Protein AF-A0A6S4QVR0-F1 (afdb_monomer_lite)

Radius of gyration: 18.94 Å; chains: 1; bounding box: 49×41×34 Å

pLDDT: mean 88.07, std 12.62, range [51.78, 98.25]

Secondary structure (DSSP, 8-state):
-HHHHHHHHHHHGGG-----S-HHHHHHHHHHHHHHTTT-TT--PPPPPPPPPPPTT--SHHHHHHHHHHHHHT--

Sequence (76 aa):
MKTLLTLICLMTMLYMPVYGGDAFCRGYEKGYAAGACYGDYYCLAPIPPICPIPDIGERSYIDGYNRGFVEGLYSE

Structure (mmCIF, N/CA/C/O backbone):
data_AF-A0A6S4QVR0-F1
#
_entry.id   AF-A0A6S4QVR0-F1
#
loop_
_atom_site.group_PDB
_atom_site.id
_atom_site.type_symbol
_atom_site.label_atom_id
_atom_site.label_alt_id
_atom_site.label_comp_id
_atom_site.label_asym_id
_atom_site.label_entity_id
_atom_site.label_seq_id
_atom_site.pdbx_PDB_ins_code
_atom_site.Cartn_x
_atom_site.Cartn_y
_atom_site.Cartn_z
_atom_site.occupancy
_atom_site.B_iso_or_equiv
_atom_site.auth_seq_id
_atom_site.auth_comp_id
_atom_site.auth_asym_id
_atom_site.auth_atom_id
_atom_site.pdbx_PDB_model_num
ATOM 1 N N . MET A 1 1 ? 31.745 29.595 -19.815 1.00 65.31 1 MET A N 1
ATOM 2 C CA . MET A 1 1 ? 30.557 28.836 -20.284 1.00 65.31 1 MET A CA 1
ATOM 3 C C . MET A 1 1 ? 30.623 27.358 -19.919 1.00 65.31 1 MET A C 1
ATOM 5 O O . MET A 1 1 ? 29.677 26.879 -19.318 1.00 65.31 1 MET A O 1
ATOM 9 N N . LYS A 1 2 ? 31.727 26.647 -20.198 1.00 73.12 2 LYS A N 1
ATOM 10 C CA . LYS A 1 2 ? 31.877 25.217 -19.856 1.00 73.12 2 LYS A CA 1
ATOM 11 C C . LYS A 1 2 ? 31.702 24.928 -18.358 1.00 73.12 2 LYS A C 1
ATOM 13 O O . LYS A 1 2 ? 30.951 24.025 -18.024 1.00 73.12 2 LYS A O 1
ATOM 18 N N . THR A 1 3 ? 32.310 25.750 -17.495 1.00 71.75 3 THR A N 1
ATOM 19 C CA . THR A 1 3 ? 32.222 25.690 -16.019 1.00 71.75 3 THR A CA 1
ATOM 20 C C . THR A 1 3 ? 30.817 25.961 -15.475 1.00 71.75 3 THR A C 1
ATOM 22 O O . THR A 1 3 ? 30.366 25.286 -14.558 1.00 71.75 3 THR A O 1
ATOM 25 N N . LEU A 1 4 ? 30.091 26.908 -16.076 1.00 81.75 4 LEU A N 1
ATOM 26 C CA . LEU A 1 4 ? 28.693 27.193 -15.735 1.00 81.75 4 LEU A CA 1
ATOM 27 C C . LEU A 1 4 ? 27.781 26.018 -16.118 1.00 81.75 4 LEU A C 1
ATOM 29 O O . LEU A 1 4 ? 26.927 25.622 -15.335 1.00 81.75 4 LEU A O 1
ATOM 33 N N . LEU A 1 5 ? 28.012 25.417 -17.290 1.00 79.25 5 LEU A N 1
ATOM 34 C CA . LEU A 1 5 ? 27.290 24.221 -17.726 1.00 79.25 5 LEU A CA 1
ATOM 35 C C . LEU A 1 5 ? 27.555 23.024 -16.801 1.00 79.25 5 LEU A C 1
ATOM 37 O O . LEU A 1 5 ? 26.643 22.256 -16.514 1.00 79.25 5 LEU A O 1
ATOM 41 N N . THR A 1 6 ? 28.791 22.882 -16.307 1.00 82.25 6 THR A N 1
ATOM 42 C CA . THR A 1 6 ? 29.144 21.810 -15.360 1.00 82.25 6 THR A CA 1
ATOM 43 C C . THR A 1 6 ? 28.449 22.001 -14.014 1.00 82.25 6 THR A C 1
ATOM 45 O O . THR A 1 6 ? 27.941 21.033 -13.460 1.00 82.25 6 THR A O 1
ATOM 48 N N . LEU A 1 7 ? 28.358 23.241 -13.519 1.00 83.31 7 LEU A N 1
ATOM 49 C CA . LEU A 1 7 ? 27.658 23.565 -12.270 1.00 83.31 7 LEU A CA 1
ATOM 50 C C . LEU A 1 7 ? 26.144 23.333 -12.364 1.00 83.31 7 LEU A C 1
ATOM 52 O O . LEU A 1 7 ? 25.554 22.785 -11.436 1.00 83.31 7 LEU A O 1
ATOM 56 N N . ILE A 1 8 ? 25.524 23.686 -13.494 1.00 84.62 8 ILE A N 1
ATOM 57 C CA . ILE A 1 8 ? 24.096 23.427 -13.737 1.00 84.62 8 ILE A CA 1
ATOM 58 C C . ILE A 1 8 ? 23.814 21.916 -13.742 1.00 84.62 8 ILE A C 1
ATOM 60 O O . ILE A 1 8 ? 22.845 21.476 -13.135 1.00 84.62 8 ILE A O 1
ATOM 64 N N . CYS A 1 9 ? 24.689 21.116 -14.358 1.00 80.06 9 CYS A N 1
ATOM 65 C CA . CYS A 1 9 ? 24.539 19.659 -14.424 1.00 80.06 9 CYS A CA 1
ATOM 66 C C . CYS A 1 9 ? 24.724 18.967 -13.054 1.00 80.06 9 CYS A C 1
ATOM 68 O O . CYS A 1 9 ? 24.102 17.948 -12.773 1.00 80.06 9 CYS A O 1
ATOM 70 N N . LEU A 1 10 ? 25.563 19.530 -12.178 1.00 79.12 10 LEU A N 1
ATOM 71 C CA . LEU A 1 10 ? 25.754 19.041 -10.806 1.00 79.12 10 LEU A CA 1
ATOM 72 C C . LEU A 1 10 ? 24.556 19.361 -9.902 1.00 79.12 10 LEU A C 1
ATOM 74 O O . LEU A 1 10 ? 24.163 18.530 -9.087 1.00 79.12 10 LEU A O 1
ATOM 78 N N . MET A 1 11 ? 23.947 20.537 -10.072 1.00 78.12 11 MET A N 1
ATOM 79 C CA . MET A 1 11 ? 22.770 20.953 -9.302 1.00 78.12 11 MET A CA 1
ATOM 80 C C . MET A 1 11 ? 21.521 20.129 -9.642 1.00 78.12 11 MET A C 1
ATOM 82 O O . MET A 1 11 ? 20.712 19.874 -8.758 1.00 78.12 11 MET A O 1
ATOM 86 N N . THR A 1 12 ? 21.358 19.663 -10.886 1.00 73.06 12 THR A N 1
ATOM 87 C CA . THR A 1 12 ? 20.186 18.862 -11.293 1.00 73.06 12 THR A CA 1
ATOM 88 C C . THR A 1 12 ? 20.213 17.425 -10.764 1.00 73.06 12 THR A C 1
ATOM 90 O O . THR A 1 12 ? 19.155 16.863 -10.490 1.00 73.06 12 THR A O 1
ATOM 93 N N . MET A 1 13 ? 21.395 16.840 -10.551 1.00 67.00 13 MET A N 1
ATOM 94 C CA . MET A 1 13 ? 21.540 15.486 -9.991 1.00 67.00 13 MET A CA 1
ATOM 95 C C . MET A 1 13 ? 21.135 15.394 -8.507 1.00 67.00 13 MET A C 1
ATOM 97 O O . MET A 1 13 ? 20.846 14.304 -8.021 1.00 67.00 13 MET A O 1
ATOM 101 N N . LEU A 1 14 ? 21.068 16.525 -7.792 1.00 66.50 14 LEU A N 1
ATOM 102 C CA . LEU A 1 14 ? 20.702 16.599 -6.369 1.00 66.50 14 LEU A CA 1
ATOM 103 C C . LEU A 1 14 ? 19.182 16.598 -6.110 1.00 66.50 14 LEU A C 1
ATOM 105 O O . LEU A 1 14 ? 18.769 16.506 -4.958 1.00 66.50 14 LEU A O 1
ATOM 109 N N . TYR A 1 15 ? 18.350 16.687 -7.155 1.00 67.25 15 TYR A N 1
ATOM 110 C CA . TYR A 1 15 ? 16.886 16.773 -7.036 1.00 67.25 15 TYR A CA 1
ATOM 111 C C . TYR A 1 15 ? 16.144 15.449 -7.260 1.00 67.25 15 TYR A C 1
ATOM 113 O O . TYR A 1 15 ? 14.915 15.448 -7.279 1.00 67.25 15 TYR A O 1
ATOM 121 N N . MET A 1 16 ? 16.841 14.320 -7.424 1.00 64.94 16 MET A N 1
ATOM 122 C CA . MET A 1 16 ? 16.162 13.025 -7.515 1.00 64.94 16 MET A CA 1
ATOM 123 C C . MET A 1 16 ? 15.609 12.639 -6.135 1.00 64.94 16 MET A C 1
ATOM 125 O O . MET A 1 16 ? 16.400 12.412 -5.215 1.00 64.94 16 MET A O 1
ATOM 129 N N . PRO A 1 17 ? 14.279 12.539 -5.952 1.00 62.66 17 PRO A N 1
ATOM 130 C CA . PRO A 1 17 ? 13.733 12.018 -4.711 1.00 62.66 17 PRO A CA 1
ATOM 131 C C . PRO A 1 17 ? 14.164 10.556 -4.563 1.00 62.66 17 PRO A C 1
ATOM 133 O O . PRO A 1 17 ? 13.820 9.694 -5.374 1.00 62.66 17 PRO A O 1
ATOM 136 N N . VAL A 1 18 ? 14.935 10.274 -3.515 1.00 56.25 18 VAL A N 1
ATOM 137 C CA . VAL A 1 18 ? 15.302 8.912 -3.124 1.00 56.25 18 VAL A CA 1
ATOM 138 C C . VAL A 1 18 ? 14.062 8.264 -2.504 1.00 56.25 18 VAL A C 1
ATOM 140 O O . VAL A 1 18 ? 13.886 8.254 -1.289 1.00 56.25 18 VAL A O 1
ATOM 143 N N . TYR A 1 19 ? 13.153 7.752 -3.335 1.00 58.38 19 TYR A N 1
ATOM 144 C CA . TYR A 1 19 ? 12.037 6.924 -2.874 1.00 58.38 19 TYR A CA 1
ATOM 145 C C . TYR A 1 19 ? 12.567 5.527 -2.512 1.00 58.38 19 TYR A C 1
ATOM 147 O O . TYR A 1 19 ? 12.403 4.570 -3.262 1.00 58.38 19 TYR A O 1
ATOM 155 N N . GLY A 1 20 ? 13.253 5.424 -1.371 1.00 51.78 20 GLY A N 1
ATOM 156 C CA . GLY A 1 20 ? 13.899 4.207 -0.864 1.00 51.78 20 GLY A CA 1
ATOM 157 C 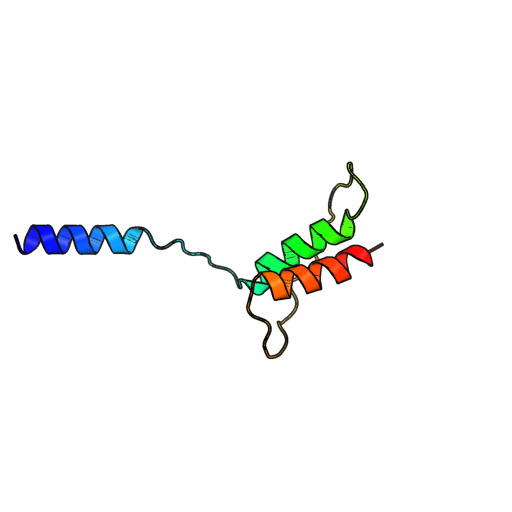C . GLY A 1 20 ? 12.935 3.155 -0.300 1.00 51.78 20 GLY A C 1
ATOM 158 O O . GLY A 1 20 ? 13.099 2.727 0.834 1.00 51.78 20 GLY A O 1
ATOM 159 N N . GLY A 1 21 ? 11.936 2.740 -1.078 1.00 61.00 21 GLY A N 1
ATOM 160 C CA . GLY A 1 21 ? 11.057 1.609 -0.764 1.00 61.00 21 GLY A CA 1
ATOM 161 C C . GLY A 1 21 ? 10.395 1.070 -2.030 1.00 61.00 21 GLY A C 1
ATOM 162 O O . GLY A 1 21 ? 10.218 1.821 -2.994 1.00 61.00 21 GLY A O 1
ATOM 163 N N . ASP A 1 22 ? 10.039 -0.212 -2.049 1.00 85.38 22 ASP A N 1
ATOM 164 C CA . ASP A 1 22 ? 9.307 -0.805 -3.170 1.00 85.38 22 ASP A CA 1
ATOM 165 C C . ASP A 1 22 ? 7.965 -0.071 -3.363 1.00 85.38 22 ASP A C 1
ATOM 167 O O . ASP A 1 22 ? 7.241 0.194 -2.396 1.00 85.38 22 ASP A O 1
ATOM 171 N N . ALA A 1 23 ? 7.656 0.337 -4.599 1.00 93.38 23 ALA A N 1
ATOM 172 C CA . ALA A 1 23 ? 6.426 1.068 -4.901 1.00 93.38 23 ALA A CA 1
ATOM 173 C C . ALA A 1 23 ? 5.195 0.240 -4.524 1.00 93.38 23 ALA A C 1
ATOM 175 O O . ALA A 1 23 ? 4.240 0.802 -3.985 1.00 93.38 23 ALA A O 1
ATOM 176 N N . PHE A 1 24 ? 5.278 -1.077 -4.724 1.00 95.88 24 PHE A N 1
ATOM 177 C CA . PHE A 1 24 ? 4.294 -2.042 -4.263 1.00 95.88 24 PHE A CA 1
ATOM 178 C C . PHE A 1 24 ? 4.080 -1.957 -2.748 1.00 95.88 24 PHE A C 1
ATOM 180 O O . PHE A 1 24 ? 2.958 -1.725 -2.313 1.00 95.88 24 PHE A O 1
ATOM 187 N N . CYS A 1 25 ? 5.139 -2.036 -1.936 1.00 96.12 25 CYS A N 1
ATOM 188 C CA . CYS A 1 25 ? 4.996 -2.021 -0.476 1.00 96.12 25 CYS A CA 1
ATOM 189 C C . CYS A 1 25 ? 4.386 -0.731 0.070 1.00 96.12 25 CYS A C 1
ATOM 191 O O . CYS A 1 25 ? 3.530 -0.780 0.950 1.00 96.12 25 CYS A O 1
ATOM 193 N N . ARG A 1 26 ? 4.744 0.427 -0.499 1.00 95.69 26 ARG A N 1
ATOM 194 C CA . ARG A 1 26 ? 4.070 1.687 -0.141 1.00 95.69 26 ARG A CA 1
ATOM 195 C C . ARG A 1 26 ? 2.583 1.657 -0.483 1.00 95.69 26 ARG A C 1
ATOM 197 O O . ARG A 1 26 ? 1.776 2.201 0.264 1.00 95.69 26 ARG A O 1
ATOM 204 N N . GLY A 1 27 ? 2.241 1.059 -1.623 1.00 97.31 27 GLY A N 1
ATOM 205 C CA . GLY A 1 27 ? 0.860 0.806 -2.009 1.00 97.31 27 GLY A CA 1
ATOM 206 C C . GLY A 1 27 ? 0.155 -0.054 -0.972 1.00 97.31 27 GLY A C 1
ATOM 207 O O . GLY A 1 27 ? -0.869 0.360 -0.441 1.00 97.31 27 GLY A O 1
ATOM 208 N N . TYR A 1 28 ? 0.751 -1.197 -0.639 1.00 97.56 28 TYR A N 1
ATOM 209 C CA . TYR A 1 28 ? 0.222 -2.176 0.305 1.00 97.56 28 TYR A CA 1
ATOM 210 C C . TYR A 1 28 ? -0.096 -1.573 1.672 1.00 97.56 28 TYR A C 1
ATOM 212 O O . TYR A 1 28 ? -1.236 -1.665 2.121 1.00 97.56 28 TYR A O 1
ATOM 220 N N . GLU A 1 29 ? 0.853 -0.867 2.292 1.00 97.00 29 GLU A N 1
ATOM 221 C CA . GLU A 1 29 ? 0.645 -0.222 3.596 1.00 97.00 29 GLU A CA 1
ATOM 222 C C . GLU A 1 29 ? -0.537 0.762 3.579 1.00 97.00 29 GLU A C 1
ATOM 224 O O . GLU A 1 29 ? -1.330 0.823 4.521 1.00 97.00 29 GLU A O 1
ATOM 229 N N . LYS A 1 30 ? -0.676 1.537 2.496 1.00 97.38 30 LYS A N 1
ATOM 230 C CA . LYS A 1 30 ? -1.766 2.511 2.337 1.00 97.38 30 LYS A CA 1
ATOM 231 C C . LYS A 1 30 ? -3.101 1.851 2.025 1.00 97.38 30 LYS A C 1
ATOM 233 O O . LYS A 1 30 ? -4.125 2.312 2.525 1.00 97.38 30 LYS A O 1
ATOM 238 N N . GLY A 1 31 ? -3.082 0.797 1.217 1.00 97.75 31 GLY A N 1
ATOM 239 C CA . GLY A 1 31 ? -4.244 -0.024 0.916 1.00 97.75 31 GLY A CA 1
ATOM 240 C C . GLY A 1 31 ? -4.799 -0.649 2.183 1.00 97.75 31 GLY A C 1
ATOM 241 O O . GLY A 1 31 ? -5.969 -0.455 2.486 1.00 97.75 31 GLY A O 1
ATOM 242 N N . TYR A 1 32 ? -3.943 -1.308 2.965 1.00 98.12 32 TYR A N 1
ATOM 243 C CA . TYR A 1 32 ? -4.329 -1.989 4.199 1.00 98.12 32 TYR A CA 1
ATOM 244 C C . TYR A 1 32 ? -5.022 -1.056 5.186 1.00 98.12 32 TYR A C 1
ATOM 246 O O . TYR A 1 32 ? -6.133 -1.339 5.625 1.00 98.12 32 TYR A O 1
ATOM 254 N N . ALA A 1 33 ? -4.423 0.106 5.460 1.00 96.88 33 ALA A N 1
ATOM 255 C CA . ALA A 1 33 ? -5.035 1.105 6.330 1.00 96.88 33 ALA A CA 1
ATOM 256 C C . ALA A 1 33 ? -6.405 1.588 5.812 1.00 96.88 33 ALA A C 1
ATOM 258 O O . ALA A 1 33 ? -7.327 1.793 6.597 1.00 96.88 33 ALA A O 1
AT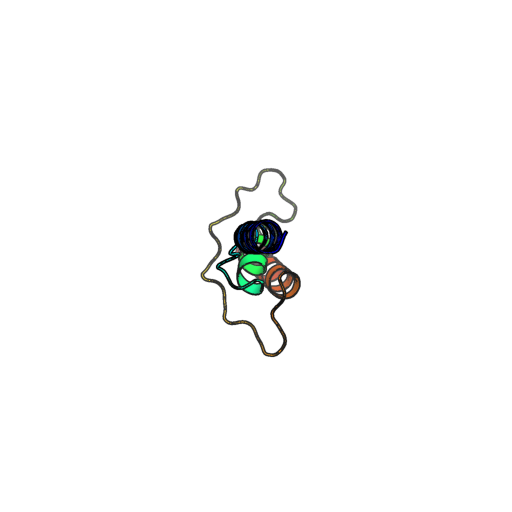OM 259 N N . ALA A 1 34 ? -6.549 1.762 4.493 1.00 97.19 34 ALA A N 1
ATOM 260 C CA . ALA A 1 34 ? -7.809 2.181 3.883 1.00 97.19 34 ALA A CA 1
ATOM 261 C C . ALA A 1 34 ? -8.885 1.083 3.920 1.00 97.19 34 ALA A C 1
ATOM 263 O O . ALA A 1 34 ? -10.055 1.398 4.116 1.00 97.19 34 ALA A O 1
ATOM 264 N N . GLY A 1 35 ? -8.494 -0.180 3.736 1.00 97.50 35 GLY A N 1
ATOM 265 C CA . GLY A 1 35 ? -9.384 -1.336 3.821 1.00 97.50 35 GLY A CA 1
ATOM 266 C C . GLY A 1 35 ? -9.890 -1.569 5.239 1.00 97.50 35 GLY A C 1
ATOM 267 O O . GLY A 1 35 ? -11.094 -1.689 5.437 1.00 97.50 35 GLY A O 1
ATOM 268 N N . ALA A 1 36 ? -8.989 -1.544 6.225 1.00 97.06 36 ALA A N 1
ATOM 269 C CA . ALA A 1 36 ? -9.337 -1.731 7.635 1.00 97.06 36 ALA A CA 1
ATOM 270 C C . ALA A 1 36 ? -10.326 -0.669 8.144 1.00 97.06 36 ALA A C 1
ATOM 272 O O . ALA A 1 36 ? -11.209 -0.968 8.932 1.00 97.06 36 ALA A O 1
ATOM 273 N N . CYS A 1 37 ? -10.225 0.566 7.644 1.00 96.38 37 CYS A N 1
ATOM 274 C CA . CYS A 1 37 ? -11.145 1.652 7.988 1.00 96.38 37 CYS A CA 1
ATOM 275 C C . CYS A 1 37 ? -12.278 1.862 6.975 1.00 96.38 37 CYS A C 1
ATOM 277 O O . CYS A 1 37 ? -12.893 2.934 6.935 1.00 96.38 37 CYS A O 1
ATOM 279 N N . TYR A 1 38 ? -12.548 0.892 6.102 1.00 96.50 38 TYR A N 1
ATOM 280 C CA . TYR A 1 38 ? -13.519 1.095 5.038 1.00 96.50 38 TYR A CA 1
ATOM 281 C C . TYR A 1 38 ? -14.940 1.253 5.597 1.00 96.50 38 TYR A C 1
ATOM 283 O O . TYR A 1 38 ? -15.507 0.342 6.189 1.00 96.50 38 TYR A O 1
ATOM 291 N N . GLY A 1 39 ? -15.536 2.425 5.368 1.00 95.56 39 GLY A N 1
ATOM 292 C CA . GLY A 1 39 ? -16.895 2.737 5.816 1.00 95.56 39 GLY A CA 1
ATOM 293 C C . GLY A 1 39 ? -17.001 3.276 7.246 1.00 95.56 39 GLY A C 1
ATOM 294 O O . GLY A 1 39 ? -18.097 3.675 7.637 1.00 95.56 39 GLY A O 1
ATOM 295 N N . ASP A 1 40 ? -15.893 3.375 7.988 1.00 95.06 40 ASP A N 1
ATOM 296 C CA . ASP A 1 40 ? -15.852 4.011 9.308 1.00 95.06 40 ASP A CA 1
ATOM 297 C C . ASP A 1 40 ? -15.061 5.328 9.264 1.00 95.06 40 ASP A C 1
ATOM 299 O O . ASP A 1 40 ? -13.842 5.365 9.103 1.00 95.06 40 ASP A O 1
ATOM 303 N N . TYR A 1 41 ? -15.780 6.437 9.439 1.00 91.62 41 TYR A N 1
ATOM 304 C CA . TYR A 1 41 ? -15.218 7.787 9.410 1.00 91.62 41 TYR A 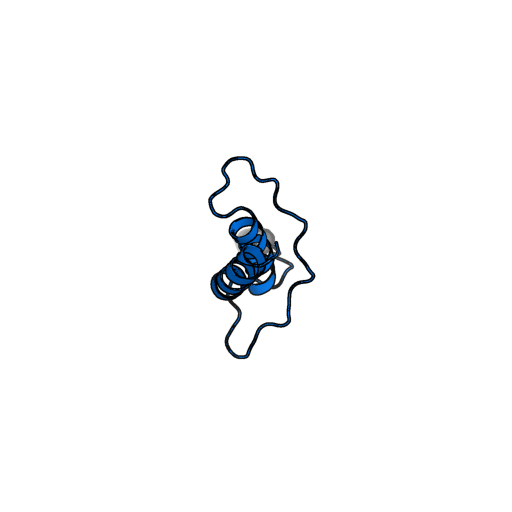CA 1
ATOM 305 C C . TYR A 1 41 ? -14.288 8.092 10.597 1.00 91.62 41 TYR A C 1
ATOM 307 O O . TYR A 1 41 ? -13.439 8.978 10.494 1.00 91.62 41 TYR A O 1
ATOM 315 N N . TYR A 1 42 ? -14.443 7.387 11.720 1.00 95.12 42 TYR A N 1
ATOM 316 C CA . TYR A 1 42 ? -13.668 7.617 12.943 1.00 95.12 42 TYR A CA 1
ATOM 317 C C . TYR A 1 42 ? -12.635 6.520 13.217 1.00 95.12 42 TYR A C 1
ATOM 319 O O . TYR A 1 42 ? -11.995 6.538 14.272 1.00 95.12 42 TYR A O 1
ATOM 327 N N . CYS A 1 43 ? -12.451 5.593 12.278 1.00 94.25 43 CYS A N 1
ATOM 328 C CA . CYS A 1 43 ? -11.528 4.485 12.444 1.00 94.25 43 CYS A CA 1
ATOM 329 C C . CYS A 1 43 ? -10.078 4.958 12.591 1.00 94.25 43 CYS A C 1
ATOM 331 O O . CYS A 1 43 ? -9.574 5.821 11.864 1.00 94.25 43 CYS A O 1
ATOM 333 N N . LEU A 1 44 ? -9.390 4.342 13.549 1.00 94.56 44 LEU A N 1
ATOM 334 C CA . LEU A 1 44 ? -7.949 4.438 13.708 1.00 94.56 44 LEU A CA 1
ATOM 335 C C . LEU A 1 44 ? -7.331 3.202 13.068 1.00 94.56 44 LEU A C 1
ATOM 337 O O . LEU A 1 44 ? -7.379 2.119 13.646 1.00 94.56 44 LEU A O 1
ATOM 341 N N . ALA A 1 45 ? -6.753 3.378 11.879 1.00 92.69 45 ALA A N 1
ATOM 342 C CA . ALA A 1 45 ? -6.183 2.267 11.133 1.00 92.69 45 ALA A CA 1
ATOM 343 C C . ALA A 1 45 ? -5.125 1.522 11.972 1.00 92.69 45 ALA A C 1
ATOM 345 O O . ALA A 1 45 ? -4.215 2.166 12.514 1.00 92.69 45 ALA A O 1
ATOM 346 N N . PRO A 1 46 ? -5.209 0.184 12.070 1.00 92.94 46 PRO A N 1
ATOM 347 C CA . PRO A 1 46 ? -4.190 -0.611 12.736 1.00 92.94 46 PRO A CA 1
ATOM 348 C C . PRO A 1 46 ? -2.853 -0.527 11.990 1.00 92.94 46 PRO A C 1
ATOM 350 O O . PRO A 1 46 ? -2.776 -0.138 10.821 1.00 92.94 46 PRO A O 1
ATOM 353 N N . ILE A 1 47 ? -1.776 -0.916 12.673 1.00 94.75 47 ILE A N 1
ATOM 354 C CA . ILE A 1 47 ? -0.461 -1.039 12.038 1.00 94.75 47 ILE A CA 1
ATOM 355 C C . ILE A 1 47 ? -0.549 -2.174 11.004 1.00 94.75 47 ILE A C 1
ATOM 357 O O . ILE A 1 47 ? -0.924 -3.286 11.383 1.00 94.75 47 ILE A O 1
ATOM 361 N N . PRO A 1 48 ? -0.218 -1.925 9.724 1.00 94.38 48 PRO A N 1
ATOM 362 C CA . PRO A 1 48 ? -0.272 -2.963 8.707 1.00 94.38 48 PRO A CA 1
ATOM 363 C C . PRO A 1 48 ? 0.753 -4.073 8.996 1.00 94.38 48 PRO A C 1
ATOM 365 O O . PRO A 1 48 ? 1.804 -3.807 9.591 1.00 94.38 48 PRO A O 1
ATOM 368 N N . PRO A 1 49 ? 0.483 -5.316 8.564 1.00 94.00 49 PRO A N 1
ATOM 369 C CA . PRO A 1 49 ? 1.464 -6.391 8.620 1.00 94.00 49 PRO A CA 1
ATOM 370 C C . PRO A 1 49 ? 2.658 -6.087 7.702 1.00 94.00 49 PRO A C 1
ATOM 372 O O . PRO A 1 49 ? 2.668 -5.129 6.924 1.00 94.00 49 PRO A O 1
ATOM 375 N N . ILE A 1 50 ? 3.693 -6.923 7.794 1.00 95.12 50 ILE A N 1
ATOM 376 C CA . ILE A 1 50 ? 4.867 -6.816 6.923 1.00 95.12 50 ILE A CA 1
ATOM 377 C C . ILE A 1 50 ? 4.417 -6.948 5.464 1.00 95.12 50 ILE A C 1
ATOM 379 O O . ILE A 1 50 ? 3.705 -7.891 5.126 1.00 95.12 50 ILE A O 1
ATOM 383 N N . CYS A 1 51 ? 4.869 -6.023 4.611 1.00 94.62 51 CYS A N 1
ATOM 384 C CA . CYS A 1 51 ? 4.591 -6.054 3.178 1.00 94.62 51 CYS A CA 1
ATOM 385 C C . CYS A 1 51 ? 4.904 -7.441 2.579 1.00 94.62 51 CYS A C 1
ATOM 387 O O . CYS A 1 51 ? 6.027 -7.934 2.751 1.00 94.62 51 CYS A O 1
ATOM 389 N N . PRO A 1 52 ? 3.951 -8.065 1.868 1.00 94.50 52 PRO A N 1
ATOM 390 C CA . PRO A 1 52 ? 4.177 -9.348 1.230 1.00 94.50 52 PRO A CA 1
ATOM 391 C C . PRO A 1 52 ? 5.114 -9.209 0.028 1.00 94.50 52 PRO A C 1
ATOM 393 O O . PRO A 1 52 ? 5.306 -8.128 -0.530 1.00 94.50 52 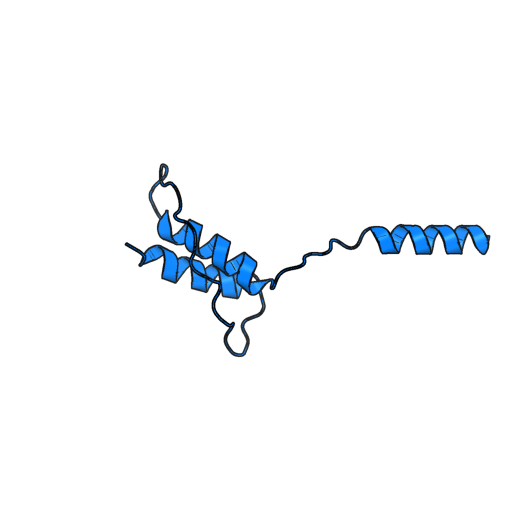PRO A O 1
ATOM 396 N N . ILE A 1 53 ? 5.678 -10.335 -0.405 1.00 95.12 53 ILE A N 1
ATOM 397 C CA . ILE A 1 53 ? 6.434 -10.391 -1.657 1.00 95.12 53 ILE A CA 1
ATOM 398 C C . ILE A 1 53 ? 5.443 -10.175 -2.818 1.00 95.12 53 ILE A C 1
ATOM 400 O O . ILE A 1 53 ? 4.422 -10.868 -2.852 1.00 95.12 53 ILE A O 1
ATOM 404 N N . PRO A 1 54 ? 5.712 -9.245 -3.755 1.00 94.44 54 PRO A N 1
ATOM 405 C CA . PRO A 1 54 ? 4.850 -9.042 -4.915 1.00 94.44 54 PRO A CA 1
ATOM 406 C C . PRO A 1 54 ? 4.794 -10.290 -5.800 1.00 94.44 54 PRO A C 1
ATOM 408 O O . PRO A 1 54 ? 5.817 -10.953 -6.011 1.00 94.44 54 PRO A O 1
ATOM 411 N N . ASP A 1 55 ? 3.625 -10.579 -6.372 1.00 94.50 55 ASP A N 1
ATOM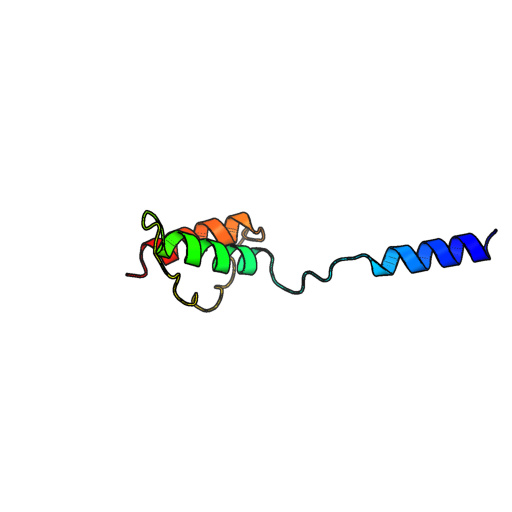 412 C CA . ASP A 1 55 ? 3.507 -11.652 -7.361 1.00 94.50 55 ASP A CA 1
ATOM 413 C C . ASP A 1 55 ? 4.148 -11.266 -8.705 1.00 94.50 55 ASP A C 1
ATOM 415 O O . ASP A 1 55 ? 4.511 -10.114 -8.971 1.00 94.50 55 ASP A O 1
ATOM 419 N N . ILE A 1 56 ? 4.291 -12.245 -9.605 1.00 92.94 56 ILE A N 1
ATOM 420 C CA . ILE A 1 56 ? 4.799 -11.991 -10.958 1.00 92.94 56 ILE A CA 1
ATOM 421 C C . ILE A 1 56 ? 3.878 -10.990 -11.664 1.00 92.94 56 ILE A C 1
ATOM 423 O O . ILE A 1 56 ? 2.743 -11.302 -12.008 1.00 92.94 56 ILE A O 1
ATOM 427 N N . GLY A 1 57 ? 4.419 -9.803 -11.938 1.00 90.69 57 GLY A N 1
ATOM 428 C CA . GLY A 1 57 ? 3.709 -8.724 -12.626 1.00 90.69 57 GLY A CA 1
ATOM 429 C C . GLY A 1 57 ? 3.264 -7.591 -11.705 1.00 90.69 57 GLY A C 1
ATOM 430 O O . GLY A 1 57 ? 2.985 -6.508 -12.209 1.00 90.69 57 GLY A O 1
ATOM 431 N N . GLU A 1 58 ? 3.300 -7.782 -10.387 1.00 92.19 58 GLU A N 1
ATOM 432 C CA . GLU A 1 58 ? 2.985 -6.733 -9.424 1.00 92.19 58 GLU A CA 1
ATOM 433 C C . GLU A 1 58 ? 4.236 -5.951 -9.055 1.00 92.19 58 GLU A C 1
ATOM 435 O O . GLU A 1 58 ? 5.213 -6.486 -8.533 1.00 92.19 58 GLU A O 1
ATOM 440 N N . ARG A 1 59 ? 4.239 -4.664 -9.383 1.00 91.62 59 ARG A N 1
ATOM 441 C CA . ARG A 1 59 ? 5.381 -3.772 -9.107 1.00 91.62 59 ARG A CA 1
ATOM 442 C C . ARG A 1 59 ? 4.946 -2.355 -8.803 1.00 91.62 59 ARG A C 1
ATOM 444 O O . ARG A 1 59 ? 5.744 -1.534 -8.352 1.00 91.62 59 ARG A O 1
ATOM 451 N N . SER A 1 60 ? 3.708 -2.029 -9.140 1.00 95.44 60 SER A N 1
ATOM 452 C CA . SER A 1 60 ? 3.204 -0.683 -9.036 1.00 95.44 60 SER A CA 1
ATOM 453 C C . SER A 1 60 ? 2.605 -0.443 -7.659 1.00 95.44 60 SER A C 1
ATOM 455 O O . SER A 1 60 ? 2.214 -1.352 -6.929 1.00 95.44 60 SER A O 1
ATOM 457 N N . TYR A 1 61 ? 2.491 0.836 -7.330 1.00 96.81 61 TYR A N 1
ATOM 458 C CA . TYR A 1 61 ? 1.767 1.274 -6.149 1.00 96.81 61 TYR A CA 1
ATOM 459 C C . TYR A 1 61 ? 0.316 0.781 -6.141 1.00 96.81 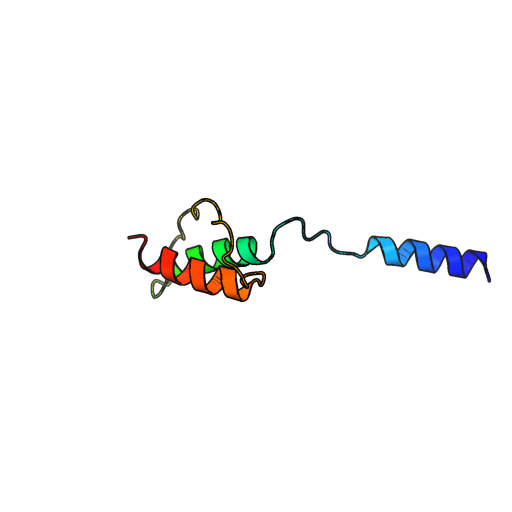61 TYR A C 1
ATOM 461 O O . TYR A 1 61 ? -0.195 0.429 -5.085 1.00 96.81 61 TYR A O 1
ATOM 469 N N . ILE A 1 62 ? -0.352 0.748 -7.300 1.00 97.94 62 ILE A N 1
ATOM 470 C CA . ILE A 1 62 ? -1.763 0.358 -7.355 1.00 97.94 62 ILE A CA 1
ATOM 471 C C . ILE A 1 62 ? -1.945 -1.148 -7.133 1.00 97.94 62 ILE A C 1
ATOM 473 O O . ILE A 1 62 ? -2.914 -1.536 -6.489 1.00 97.94 62 ILE A O 1
ATOM 477 N N . ASP A 1 63 ? -0.985 -1.972 -7.570 1.00 97.50 63 ASP A N 1
ATOM 478 C CA . ASP A 1 63 ? -0.987 -3.417 -7.301 1.00 97.50 63 ASP A CA 1
ATOM 479 C C . ASP A 1 63 ? -0.951 -3.669 -5.791 1.00 97.50 63 ASP A C 1
ATOM 481 O O . ASP A 1 63 ? -1.830 -4.328 -5.233 1.00 97.50 63 ASP A O 1
ATOM 485 N N . GLY A 1 64 ? 0.016 -3.042 -5.113 1.00 97.44 64 GLY A N 1
ATOM 486 C CA . GLY A 1 64 ? 0.132 -3.124 -3.663 1.00 97.44 64 GLY A CA 1
ATOM 487 C C . GLY A 1 64 ? -1.101 -2.566 -2.959 1.00 97.44 64 GLY A C 1
ATOM 488 O O . GLY A 1 64 ? -1.630 -3.211 -2.061 1.00 97.44 64 GLY A O 1
ATOM 489 N N . TYR A 1 65 ? -1.601 -1.401 -3.384 1.00 98.25 65 TYR A N 1
ATOM 490 C CA . TYR A 1 65 ? -2.775 -0.765 -2.781 1.00 98.25 65 TYR A CA 1
ATOM 491 C C . TYR A 1 65 ? -4.012 -1.654 -2.846 1.00 98.25 65 TYR A C 1
ATOM 493 O O . TYR A 1 65 ? -4.682 -1.835 -1.834 1.00 98.25 65 TYR A O 1
ATOM 501 N N . ASN A 1 66 ? -4.301 -2.237 -4.008 1.00 97.81 66 ASN A N 1
ATOM 502 C CA . ASN A 1 66 ? -5.467 -3.099 -4.170 1.00 97.81 66 ASN A CA 1
ATOM 503 C C . ASN A 1 66 ? -5.358 -4.352 -3.295 1.00 97.81 66 ASN A C 1
ATOM 505 O O . ASN A 1 66 ? -6.334 -4.721 -2.644 1.00 97.81 66 ASN A O 1
ATOM 509 N N . ARG A 1 67 ? -4.170 -4.969 -3.229 1.00 97.31 67 ARG A N 1
ATOM 510 C CA . ARG A 1 67 ? -3.925 -6.124 -2.355 1.00 97.31 67 ARG A CA 1
ATOM 511 C C . ARG A 1 67 ? -4.090 -5.764 -0.884 1.00 97.31 67 ARG A C 1
ATOM 513 O O . ARG A 1 67 ? -4.874 -6.396 -0.184 1.00 97.31 67 ARG A O 1
ATOM 520 N N . GLY A 1 68 ? -3.404 -4.710 -0.445 1.00 97.56 68 GLY A N 1
ATOM 521 C CA . GLY A 1 68 ? -3.485 -4.220 0.925 1.00 97.56 68 GLY A CA 1
ATOM 522 C C . GLY A 1 68 ? -4.922 -3.893 1.312 1.00 97.56 68 GLY A C 1
ATOM 523 O O . GLY A 1 68 ? -5.365 -4.311 2.370 1.00 97.56 68 GLY A O 1
ATOM 524 N N . PHE A 1 69 ? -5.680 -3.217 0.444 1.00 98.19 69 PHE A N 1
ATOM 525 C CA . PHE A 1 69 ? -7.077 -2.868 0.707 1.00 98.19 69 PHE A CA 1
ATOM 526 C C . PHE A 1 69 ? -7.942 -4.095 0.986 1.00 98.19 69 PHE A C 1
ATOM 528 O O . PHE A 1 69 ? -8.680 -4.106 1.967 1.00 98.19 69 PHE A O 1
ATOM 535 N N . VAL A 1 70 ? -7.839 -5.133 0.154 1.00 97.62 70 VAL A N 1
ATOM 536 C CA . VAL A 1 70 ? -8.606 -6.368 0.351 1.00 97.62 70 VAL A CA 1
ATOM 537 C C . VAL A 1 70 ? -8.219 -7.040 1.667 1.00 97.62 70 VAL A C 1
ATOM 539 O O . VAL A 1 70 ? -9.099 -7.441 2.418 1.00 97.62 70 VAL A O 1
ATOM 542 N N . GLU A 1 71 ? -6.926 -7.131 1.977 1.00 97.00 71 GLU A N 1
ATOM 543 C CA . GLU A 1 71 ? -6.464 -7.745 3.227 1.00 97.00 71 GLU A CA 1
ATOM 544 C C . GLU A 1 71 ? -6.880 -6.943 4.467 1.00 97.00 71 GLU A C 1
ATOM 546 O O . GLU A 1 71 ? -7.331 -7.528 5.447 1.00 97.00 71 GLU A O 1
ATOM 551 N N . GLY A 1 72 ? -6.797 -5.612 4.413 1.00 96.94 72 GLY A N 1
ATOM 552 C CA . GLY A 1 72 ? -7.248 -4.739 5.495 1.00 96.94 72 GLY A CA 1
ATOM 553 C C . GLY A 1 72 ? -8.752 -4.848 5.741 1.00 96.94 72 GLY A C 1
ATOM 554 O O . GLY A 1 72 ? -9.174 -4.910 6.892 1.00 96.94 72 GLY A O 1
ATOM 555 N N . LEU A 1 73 ? -9.557 -4.945 4.676 1.00 96.56 73 LEU A N 1
ATOM 556 C CA . LEU A 1 73 ? -11.017 -5.077 4.761 1.00 96.56 73 LEU A CA 1
ATOM 557 C C . LEU A 1 73 ? -11.469 -6.332 5.528 1.00 96.56 73 LEU A C 1
ATOM 559 O O . LEU A 1 73 ? -12.543 -6.327 6.120 1.00 96.56 73 LEU A O 1
ATOM 563 N N . TYR A 1 74 ? -10.660 -7.395 5.518 1.00 94.19 74 TYR A N 1
ATOM 564 C CA . TYR A 1 74 ? -10.943 -8.662 6.204 1.00 94.19 74 TYR A CA 1
ATOM 565 C C . TYR A 1 74 ? -10.012 -8.919 7.398 1.00 94.19 74 TYR A C 1
ATOM 567 O O . TYR A 1 74 ? -9.837 -10.066 7.805 1.00 94.19 74 TYR A O 1
ATOM 575 N N . SER A 1 75 ? -9.381 -7.870 7.934 1.00 84.81 75 SER A N 1
ATOM 576 C CA . SER A 1 75 ? -8.470 -7.982 9.080 1.00 84.81 75 SER A CA 1
ATOM 577 C C . SER A 1 75 ? -9.167 -7.997 10.449 1.00 84.81 75 SER A C 1
ATOM 579 O O . SER A 1 75 ? -8.483 -8.137 11.465 1.00 84.81 75 SER A O 1
ATOM 581 N N . GLU A 1 76 ? -10.503 -7.893 10.466 1.00 60.41 76 GLU A N 1
ATOM 582 C CA . GLU A 1 76 ? -11.364 -7.921 11.661 1.00 60.41 76 GLU A CA 1
ATOM 583 C C . GLU A 1 76 ? -12.059 -9.274 11.878 1.00 60.41 76 GLU A C 1
ATOM 585 O O . GLU A 1 76 ? -12.568 -9.858 10.891 1.00 60.41 76 GLU A O 1
#

Foldseek 3Di:
DVVVVVVVVVVVVVPDPPPPDQQLQLLLQQLLQCLLCPPPPPDDRDRQDHQDDDDVPDRHSPSNNPVNNVCNVPVD